Protein AF-A0A3N5N3H4-F1 (afdb_monomer)

pLDDT: mean 92.33, std 11.37, range [42.59, 98.75]

Radius of gyration: 14.85 Å; Cα contacts (8 Å, |Δi|>4): 185; chains: 1; bounding box: 33×26×42 Å

Solvent-accessible surface area (backbone atoms only — not comparable to full-atom values): 6845 Å² total; per-residue (Å²): 133,72,35,84,88,51,87,53,23,28,55,30,47,93,51,64,59,50,46,85,34,75,86,23,57,80,41,81,44,31,83,70,52,19,51,81,41,50,44,31,23,58,51,43,28,51,46,26,30,23,70,22,50,76,37,93,92,34,75,23,67,40,61,32,59,72,43,45,52,53,22,51,51,45,16,61,76,74,62,60,59,99,82,60,49,73,47,57,50,49,52,27,38,37,54,28,31,60,75,35,41,80,38,99,73,72,37,42,72,68,48,34,52,24,40,47,44,19,31,44,40,20,43,48,37,101,87,103

Foldseek 3Di:
DADPPQVRAQQACVPQDALPDPVNVVDPCSVVGVCVRPVNNVVQLLCCQAPWDAAPNFGADHPHPLLSVQLLVCLVPPQDDPPDDPLSSLVSSLVSLVVCDPPPSPRHPVSSVRSQSSCVSRVSDPVD

Structure (mmCIF, N/CA/C/O backbone):
data_AF-A0A3N5N3H4-F1
#
_entry.id   AF-A0A3N5N3H4-F1
#
loop_
_atom_site.group_PDB
_atom_site.id
_atom_site.type_symbol
_atom_site.label_atom_id
_atom_site.label_alt_id
_atom_site.label_comp_id
_atom_site.label_asym_id
_atom_site.label_entity_id
_atom_site.label_seq_id
_atom_site.pdbx_PDB_ins_code
_atom_site.Cartn_x
_atom_site.Cartn_y
_atom_site.Cartn_z
_atom_site.occupancy
_atom_site.B_iso_or_equiv
_atom_site.auth_seq_id
_atom_site.auth_comp_id
_atom_site.auth_asym_id
_atom_site.auth_atom_id
_atom_site.pdbx_PDB_model_num
ATOM 1 N N . PRO A 1 1 ? 3.023 -8.401 -19.460 1.00 46.59 1 PRO A N 1
ATOM 2 C CA . PRO A 1 1 ? 1.950 -7.682 -20.195 1.00 46.59 1 PRO A CA 1
ATOM 3 C C . PRO A 1 1 ? 1.632 -6.356 -19.495 1.00 46.59 1 PRO A C 1
ATOM 5 O O . PRO A 1 1 ? 1.551 -6.337 -18.275 1.00 46.59 1 PRO A O 1
ATOM 8 N N . PHE A 1 2 ? 1.507 -5.259 -20.242 1.00 51.09 2 PHE A N 1
ATOM 9 C CA . PHE A 1 2 ? 1.197 -3.937 -19.691 1.00 51.09 2 PHE A CA 1
ATOM 10 C C . PHE A 1 2 ? -0.244 -3.899 -19.159 1.00 51.09 2 PHE A C 1
ATOM 12 O O . PHE A 1 2 ? -1.166 -4.274 -19.887 1.00 51.09 2 PHE A O 1
ATOM 19 N N . SER A 1 3 ? -0.458 -3.408 -17.934 1.00 49.16 3 SER A N 1
ATOM 20 C CA . SER A 1 3 ? -1.808 -3.115 -17.432 1.00 49.16 3 SER A CA 1
ATOM 21 C C . SER A 1 3 ? -2.360 -1.886 -18.166 1.00 49.16 3 SER A C 1
ATOM 23 O O . SER A 1 3 ? -1.959 -0.747 -17.912 1.00 49.16 3 SER A O 1
ATOM 25 N N . VAL A 1 4 ? -3.288 -2.098 -19.107 1.00 59.34 4 VAL A N 1
ATOM 26 C CA . VAL A 1 4 ? -4.006 -1.006 -19.802 1.00 59.34 4 VAL A CA 1
ATOM 27 C C . VAL A 1 4 ? -4.925 -0.221 -18.858 1.00 59.34 4 VAL A C 1
ATOM 29 O O . VAL A 1 4 ? -5.344 0.888 -19.177 1.00 59.34 4 VAL A O 1
ATOM 32 N N . THR A 1 5 ? -5.203 -0.770 -17.675 1.00 64.94 5 THR A N 1
ATOM 33 C CA . THR A 1 5 ? -6.056 -0.178 -16.642 1.00 64.94 5 THR A CA 1
ATOM 34 C C . THR A 1 5 ? -5.304 0.753 -15.687 1.00 64.94 5 THR A C 1
ATOM 36 O O . THR A 1 5 ? -5.947 1.550 -15.009 1.00 64.94 5 THR A O 1
ATOM 39 N N . ASN A 1 6 ? -3.964 0.726 -15.671 1.00 69.56 6 ASN A N 1
ATOM 40 C CA . ASN A 1 6 ? -3.130 1.557 -14.792 1.00 69.56 6 ASN A CA 1
ATOM 41 C C . ASN A 1 6 ? -2.035 2.333 -15.553 1.00 69.56 6 ASN A C 1
ATOM 43 O O . ASN A 1 6 ? -0.888 2.428 -15.120 1.00 69.56 6 ASN A O 1
ATOM 47 N N . ARG A 1 7 ? -2.371 2.861 -16.741 1.00 76.69 7 ARG A N 1
ATOM 48 C CA . ARG A 1 7 ? -1.443 3.618 -17.615 1.00 76.69 7 ARG A CA 1
ATOM 49 C C . ARG A 1 7 ? -0.114 2.883 -17.883 1.00 76.69 7 ARG A C 1
ATOM 51 O O . ARG A 1 7 ? 0.921 3.520 -18.050 1.00 76.69 7 ARG A O 1
ATOM 58 N N . GLY A 1 8 ? -0.145 1.549 -17.918 1.00 76.81 8 GLY A N 1
ATOM 59 C CA . GLY A 1 8 ? 1.023 0.699 -18.151 1.00 76.81 8 GLY A CA 1
ATOM 60 C C . GLY A 1 8 ? 1.848 0.343 -16.909 1.00 76.81 8 GLY A C 1
ATOM 61 O O . GLY A 1 8 ? 2.809 -0.405 -17.054 1.00 76.81 8 GLY A O 1
ATOM 62 N N . GLN A 1 9 ? 1.497 0.823 -15.710 1.00 87.19 9 GLN A N 1
ATOM 63 C CA . GLN A 1 9 ? 2.180 0.448 -14.466 1.00 87.19 9 GLN A CA 1
ATOM 64 C C . GLN A 1 9 ? 1.610 -0.852 -13.874 1.00 87.19 9 GLN A C 1
ATOM 66 O O . GLN A 1 9 ? 0.390 -1.034 -13.900 1.00 87.19 9 GLN A O 1
ATOM 71 N N . PRO A 1 10 ? 2.447 -1.724 -13.284 1.00 92.62 10 PRO A N 1
ATOM 72 C CA . PRO A 1 10 ? 1.989 -2.887 -12.526 1.00 92.62 10 PRO A CA 1
ATOM 73 C C . PRO A 1 10 ? 0.964 -2.512 -11.455 1.00 92.62 10 PRO A C 1
ATOM 75 O O . PRO A 1 10 ? 1.180 -1.573 -10.687 1.00 92.62 10 PRO A O 1
ATOM 78 N N . ASP A 1 11 ? -0.138 -3.252 -11.380 1.00 94.75 11 ASP A N 1
ATOM 79 C CA . ASP A 1 11 ? -1.129 -3.139 -10.296 1.00 94.75 11 ASP A CA 1
ATOM 80 C C . ASP A 1 11 ? -1.209 -4.418 -9.440 1.00 94.75 11 ASP A C 1
ATOM 82 O O . ASP A 1 11 ? -2.006 -4.517 -8.503 1.00 94.75 11 ASP A O 1
ATOM 86 N N . HIS A 1 12 ? -0.339 -5.384 -9.738 1.00 95.06 12 HIS A N 1
ATOM 87 C CA . HIS A 1 12 ? -0.152 -6.627 -9.008 1.00 95.06 12 HIS A CA 1
ATOM 88 C C . HIS A 1 12 ? 1.323 -7.035 -9.019 1.00 95.06 12 HIS A C 1
ATOM 90 O O . HIS A 1 12 ? 2.033 -6.816 -9.998 1.00 95.06 12 HIS A O 1
ATOM 96 N N . TYR A 1 13 ? 1.793 -7.680 -7.957 1.00 95.19 13 TYR A N 1
ATOM 97 C CA . TYR A 1 13 ? 3.210 -7.992 -7.789 1.00 95.19 13 TYR A CA 1
ATOM 98 C C . TYR A 1 13 ? 3.749 -9.017 -8.797 1.00 95.19 13 TYR A C 1
ATOM 100 O O . TYR A 1 13 ? 4.912 -8.953 -9.177 1.00 95.19 13 TYR A O 1
ATOM 108 N N . SER A 1 14 ? 2.897 -9.899 -9.327 1.00 93.50 14 SER A N 1
ATOM 109 C CA . SER A 1 14 ? 3.264 -10.803 -10.436 1.00 93.50 14 SER A CA 1
ATOM 110 C C . SER A 1 14 ? 3.655 -10.076 -11.733 1.00 93.50 14 SER A C 1
ATOM 112 O O . SER A 1 14 ? 4.117 -10.709 -12.675 1.00 93.50 14 SER A O 1
ATOM 114 N N . GLU A 1 15 ? 3.397 -8.771 -11.825 1.00 92.25 15 GLU A N 1
ATOM 115 C CA . GLU A 1 15 ? 3.741 -7.914 -12.963 1.00 92.25 15 GLU A CA 1
ATOM 116 C C . GLU A 1 15 ? 4.974 -7.051 -12.665 1.00 92.25 15 GLU A C 1
ATOM 118 O O . GLU A 1 15 ? 5.217 -6.075 -13.371 1.00 92.25 15 GLU A O 1
ATOM 123 N N . TYR A 1 16 ? 5.727 -7.373 -11.606 1.00 92.62 16 TYR A N 1
ATOM 124 C CA . TYR A 1 16 ? 6.917 -6.631 -11.202 1.00 92.62 16 TYR A CA 1
ATOM 125 C C . TYR A 1 16 ? 7.860 -6.396 -12.385 1.00 92.62 16 TYR A C 1
ATOM 127 O O . TYR A 1 16 ? 8.240 -7.333 -13.085 1.00 92.62 16 TYR A O 1
ATOM 135 N N . VAL A 1 17 ? 8.252 -5.137 -12.571 1.00 92.56 17 VAL A N 1
ATOM 136 C CA . VAL A 1 17 ? 9.172 -4.722 -13.628 1.00 92.56 17 VAL A CA 1
ATOM 137 C C . VAL A 1 17 ? 10.586 -4.777 -13.074 1.00 92.56 17 VAL A C 1
ATOM 139 O O . VAL A 1 17 ? 10.973 -3.962 -12.229 1.00 92.56 17 VAL A O 1
ATOM 142 N N . ALA A 1 18 ? 11.356 -5.750 -13.546 1.00 92.12 18 ALA A N 1
ATOM 143 C CA . ALA A 1 18 ? 12.770 -5.860 -13.263 1.00 92.12 18 ALA A CA 1
ATOM 144 C C . ALA A 1 18 ? 13.555 -4.791 -14.027 1.00 92.12 18 ALA A C 1
ATOM 146 O O . ALA A 1 18 ? 13.162 -4.300 -15.083 1.00 92.12 18 ALA A O 1
ATOM 147 N N . ARG A 1 19 ? 14.747 -4.482 -13.517 1.00 91.44 19 ARG A N 1
ATOM 148 C CA . ARG A 1 19 ? 15.669 -3.541 -14.159 1.00 91.44 19 ARG A CA 1
ATOM 149 C C . ARG A 1 19 ? 15.999 -3.922 -15.612 1.00 91.44 19 ARG A C 1
ATOM 151 O O . ARG A 1 19 ? 16.243 -3.042 -16.423 1.00 91.44 19 ARG A O 1
ATOM 158 N N . THR A 1 20 ? 16.021 -5.214 -15.922 1.00 90.50 20 THR A N 1
ATOM 159 C CA . THR A 1 20 ? 16.334 -5.751 -17.254 1.00 90.50 20 THR A CA 1
ATOM 160 C C . THR A 1 20 ? 15.129 -5.841 -18.186 1.00 90.50 20 THR A C 1
ATOM 162 O O . THR A 1 20 ? 15.295 -6.259 -19.326 1.00 90.50 20 THR A O 1
ATOM 165 N N . ASP A 1 21 ? 13.919 -5.522 -17.721 1.00 90.00 21 ASP A N 1
ATOM 166 C CA . ASP A 1 21 ? 12.762 -5.481 -18.610 1.00 90.00 21 ASP A CA 1
ATOM 167 C C . ASP A 1 21 ? 12.870 -4.290 -19.560 1.00 90.00 21 ASP A C 1
ATOM 169 O O . ASP A 1 21 ? 13.180 -3.178 -19.129 1.00 90.00 21 ASP A O 1
ATOM 173 N N . THR A 1 22 ? 12.495 -4.500 -20.829 1.00 88.69 22 THR A N 1
ATOM 174 C CA . THR A 1 22 ? 12.505 -3.462 -21.882 1.00 88.69 22 THR A CA 1
ATOM 175 C C . THR A 1 22 ? 11.723 -2.202 -21.488 1.00 88.69 22 THR A C 1
ATOM 177 O O . THR A 1 22 ? 11.981 -1.078 -21.915 1.00 88.69 22 THR A O 1
ATOM 180 N N . LEU A 1 23 ? 10.716 -2.412 -20.645 1.00 84.69 23 LEU A N 1
ATOM 181 C CA . LEU A 1 23 ? 9.893 -1.376 -20.048 1.00 84.69 23 LEU A CA 1
ATOM 182 C C . LEU A 1 23 ? 10.682 -0.375 -19.204 1.00 84.69 23 LEU A C 1
ATOM 184 O O . LEU A 1 23 ? 10.359 0.810 -19.193 1.00 84.69 23 LEU A O 1
ATOM 188 N N . CYS A 1 24 ? 11.690 -0.857 -18.486 1.00 89.94 24 CYS A N 1
ATOM 189 C CA . CYS A 1 24 ? 12.479 -0.052 -17.577 1.00 89.94 24 CYS A CA 1
ATOM 190 C C . CYS A 1 24 ? 13.837 0.325 -18.162 1.00 89.94 24 CYS A C 1
ATOM 192 O O . CYS A 1 24 ? 14.243 1.478 -18.004 1.00 89.94 24 CYS A O 1
ATOM 194 N N . ASP A 1 25 ? 14.509 -0.599 -18.856 1.00 91.06 25 ASP A N 1
ATOM 195 C CA . ASP A 1 25 ? 15.864 -0.407 -19.394 1.00 91.06 25 ASP A CA 1
ATOM 196 C C . ASP A 1 25 ? 15.966 0.742 -20.416 1.00 91.06 25 ASP A C 1
ATOM 198 O O . ASP A 1 25 ? 17.008 1.386 -20.525 1.00 91.06 25 ASP A O 1
ATOM 202 N N . THR A 1 26 ? 14.862 1.067 -21.093 1.00 89.62 26 THR A N 1
ATOM 203 C CA . THR A 1 26 ? 14.754 2.164 -22.059 1.00 89.62 26 THR A CA 1
ATOM 204 C C . THR A 1 26 ? 14.455 3.519 -21.408 1.00 89.62 26 THR A C 1
ATOM 206 O O . THR A 1 26 ? 14.317 4.526 -22.105 1.00 89.62 26 THR A O 1
ATOM 209 N N . THR A 1 27 ? 14.363 3.581 -20.075 1.00 89.69 27 THR A N 1
ATOM 210 C CA . THR A 1 27 ? 14.012 4.790 -19.319 1.00 89.69 27 THR A CA 1
ATOM 211 C C . THR A 1 27 ? 15.058 5.134 -18.262 1.00 89.69 27 THR A C 1
ATOM 213 O O . THR A 1 27 ? 15.825 4.292 -17.803 1.00 8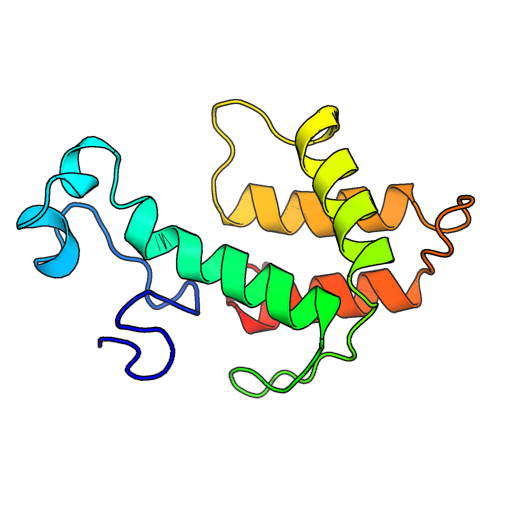9.69 27 THR A O 1
ATOM 216 N N . TRP A 1 28 ? 15.042 6.380 -17.783 1.00 90.94 28 TRP A N 1
ATOM 217 C CA . TRP A 1 28 ? 15.894 6.806 -16.667 1.00 90.94 28 TRP A CA 1
ATOM 218 C C . TRP A 1 28 ? 15.569 6.103 -15.340 1.00 90.94 28 TRP A C 1
ATOM 220 O O . TRP A 1 28 ? 16.409 6.074 -14.440 1.00 90.94 28 TRP A O 1
ATOM 230 N N . ASP A 1 29 ? 14.380 5.506 -15.214 1.00 89.44 29 ASP A N 1
ATOM 231 C CA . ASP A 1 29 ? 13.951 4.818 -13.994 1.00 89.44 29 ASP A CA 1
ATOM 232 C C . ASP A 1 29 ? 14.779 3.546 -13.719 1.00 89.44 29 ASP A C 1
ATOM 234 O O . ASP A 1 29 ? 14.904 3.114 -12.570 1.00 89.44 29 ASP A O 1
ATOM 238 N N . TYR A 1 30 ? 15.446 3.009 -14.749 1.00 89.62 30 TYR A N 1
ATOM 239 C CA . TYR A 1 30 ? 16.455 1.949 -14.652 1.00 89.62 30 TYR A CA 1
ATOM 240 C C . TYR A 1 30 ? 17.492 2.203 -13.549 1.00 89.62 30 TYR A C 1
ATOM 242 O O . TYR A 1 30 ? 17.817 1.294 -12.771 1.00 89.62 30 TYR A O 1
ATOM 250 N N . LEU A 1 31 ? 17.974 3.448 -13.433 1.00 90.62 31 LEU A N 1
ATOM 251 C CA . LEU A 1 31 ? 19.021 3.831 -12.478 1.00 90.62 31 LEU A CA 1
ATOM 252 C C . LEU A 1 31 ? 18.577 3.659 -11.023 1.00 90.62 31 LEU A C 1
ATOM 254 O O . LEU A 1 31 ? 19.399 3.354 -10.162 1.00 90.62 31 LEU A O 1
ATOM 258 N N . ASN A 1 32 ? 17.274 3.765 -10.769 1.00 89.94 32 ASN A N 1
ATOM 259 C CA . ASN A 1 32 ? 16.694 3.650 -9.436 1.00 89.94 32 ASN A CA 1
ATOM 260 C C . ASN A 1 32 ? 15.974 2.312 -9.214 1.00 89.94 32 ASN A C 1
ATOM 262 O O . ASN A 1 32 ? 15.393 2.107 -8.157 1.00 89.94 32 ASN A O 1
ATOM 266 N N . GLY A 1 33 ? 16.036 1.378 -10.173 1.00 87.62 33 GLY A N 1
ATOM 267 C CA . GLY A 1 33 ? 15.372 0.075 -10.056 1.00 87.62 33 GLY A CA 1
ATOM 268 C C . GLY A 1 33 ? 13.874 0.111 -10.370 1.00 87.62 33 GLY A C 1
ATOM 269 O O . GLY A 1 33 ? 13.110 -0.647 -9.776 1.00 87.62 33 GLY A O 1
ATOM 270 N N . CYS A 1 34 ? 13.457 0.968 -11.307 1.00 91.44 34 CYS A N 1
ATOM 271 C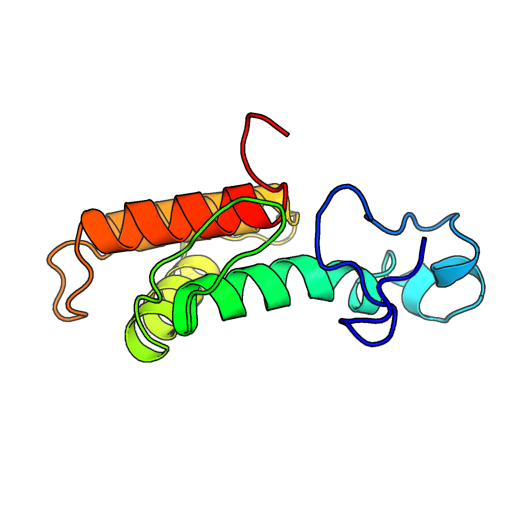 CA . CYS A 1 34 ? 12.096 0.992 -11.857 1.00 91.44 34 CYS A CA 1
ATOM 272 C C . CYS A 1 34 ? 11.025 1.381 -10.821 1.00 91.44 34 CYS A C 1
ATOM 274 O O . CYS A 1 34 ? 9.918 0.830 -10.797 1.00 91.44 34 CYS A O 1
ATOM 276 N N . VAL A 1 35 ? 11.369 2.292 -9.906 1.00 92.31 35 VAL A N 1
ATOM 277 C CA . VAL A 1 35 ? 10.517 2.654 -8.763 1.00 92.31 35 VAL A CA 1
ATOM 278 C C . VAL A 1 35 ? 9.216 3.327 -9.191 1.00 92.31 35 VAL A C 1
ATOM 280 O O . VAL A 1 35 ? 8.188 3.102 -8.554 1.00 92.31 35 VAL A O 1
ATOM 283 N N . HIS A 1 36 ? 9.212 4.090 -10.286 1.00 91.00 36 HIS A N 1
ATOM 284 C CA . HIS A 1 36 ? 8.007 4.754 -10.780 1.00 91.00 36 HIS A CA 1
ATOM 285 C C . HIS A 1 36 ? 7.063 3.778 -11.481 1.00 91.00 36 HIS A C 1
ATOM 287 O O . HIS A 1 36 ? 5.854 3.993 -11.439 1.00 91.00 36 HIS A O 1
ATOM 293 N N . PHE A 1 37 ? 7.568 2.672 -12.034 1.00 92.00 37 PHE A N 1
ATOM 294 C CA . PHE A 1 37 ? 6.718 1.569 -12.488 1.00 92.00 37 PHE A CA 1
ATOM 295 C C . PHE A 1 37 ? 6.134 0.808 -11.299 1.00 92.00 37 PHE A C 1
ATOM 297 O O . PHE A 1 37 ? 4.920 0.760 -11.108 1.00 92.00 37 PHE A O 1
ATOM 304 N N . ASN A 1 38 ? 7.004 0.264 -10.450 1.00 94.00 38 ASN A N 1
ATOM 305 C CA . ASN A 1 38 ? 6.605 -0.659 -9.392 1.00 94.00 38 ASN A CA 1
ATOM 306 C C . ASN A 1 38 ? 5.816 0.013 -8.247 1.00 94.00 38 ASN A C 1
ATOM 308 O O . ASN A 1 38 ? 5.128 -0.676 -7.491 1.00 94.00 38 ASN A O 1
ATOM 312 N N . SER A 1 39 ? 5.837 1.351 -8.147 1.00 94.81 39 SER A N 1
ATOM 313 C CA . SER A 1 39 ? 4.966 2.110 -7.233 1.00 94.81 39 SER A CA 1
ATOM 314 C C . SER A 1 39 ? 3.470 1.870 -7.475 1.00 94.81 39 SER A C 1
ATOM 316 O O . SER A 1 39 ? 2.679 1.970 -6.535 1.00 94.81 39 SER A O 1
ATOM 318 N N . GLY A 1 40 ? 3.081 1.485 -8.697 1.00 95.31 40 GLY A N 1
ATOM 319 C CA . GLY A 1 40 ? 1.700 1.164 -9.051 1.00 95.31 40 GLY A CA 1
ATOM 320 C C . GLY A 1 40 ? 1.079 0.083 -8.158 1.00 95.31 40 GLY A C 1
ATOM 321 O O . GLY A 1 40 ? -0.088 0.201 -7.785 1.00 95.31 40 GLY A O 1
ATOM 322 N N . VAL A 1 41 ? 1.872 -0.896 -7.707 1.00 96.56 41 VAL A N 1
ATOM 323 C CA . VAL A 1 41 ? 1.405 -1.982 -6.830 1.00 96.56 41 VAL A CA 1
ATOM 324 C C . VAL A 1 41 ? 0.996 -1.441 -5.455 1.00 96.56 41 VAL A C 1
ATOM 326 O O . VAL A 1 41 ? -0.101 -1.729 -4.974 1.00 96.56 41 VAL A O 1
ATOM 329 N N . LEU A 1 42 ? 1.831 -0.600 -4.830 1.00 97.12 42 LEU A N 1
ATOM 330 C CA . LEU A 1 42 ? 1.487 0.029 -3.546 1.00 97.12 42 LEU A CA 1
ATOM 331 C C . LEU A 1 42 ? 0.391 1.090 -3.692 1.00 97.12 42 LEU A C 1
ATOM 333 O O . LEU A 1 42 ? -0.425 1.246 -2.785 1.00 97.12 42 LEU A O 1
ATOM 337 N N . ASN A 1 43 ? 0.314 1.778 -4.833 1.00 97.12 43 ASN A N 1
ATOM 338 C CA . ASN A 1 43 ? -0.783 2.703 -5.116 1.00 97.12 43 ASN A CA 1
ATOM 339 C C . ASN A 1 43 ? -2.122 1.961 -5.231 1.00 97.12 43 ASN A C 1
ATOM 341 O O . ASN A 1 43 ? -3.119 2.410 -4.665 1.00 97.12 43 ASN A O 1
ATOM 345 N N . LYS A 1 44 ? -2.150 0.801 -5.901 1.00 97.62 44 LYS A N 1
ATOM 346 C CA . LYS A 1 44 ? -3.342 -0.051 -5.976 1.00 97.62 44 LYS A CA 1
ATOM 347 C C . LYS A 1 44 ? -3.726 -0.595 -4.601 1.00 97.62 44 LYS A C 1
ATOM 349 O O . LYS A 1 44 ? -4.906 -0.556 -4.258 1.00 97.62 44 LYS A O 1
ATOM 354 N N . LEU A 1 45 ? -2.750 -1.020 -3.795 1.00 98.19 45 LEU A N 1
ATOM 355 C CA . LEU A 1 45 ? -2.970 -1.421 -2.402 1.00 98.19 45 LEU A CA 1
ATOM 356 C C . LEU A 1 45 ? -3.626 -0.291 -1.599 1.00 98.19 45 LEU A C 1
ATOM 358 O O . LEU A 1 45 ? -4.678 -0.487 -0.998 1.00 98.19 45 LEU A O 1
ATOM 362 N N . ALA A 1 46 ? -3.041 0.907 -1.632 1.00 98.56 46 ALA A N 1
ATOM 363 C CA . ALA A 1 46 ? -3.569 2.080 -0.943 1.00 98.56 46 ALA A CA 1
ATOM 364 C C . ALA A 1 46 ? -4.989 2.437 -1.417 1.00 98.56 46 ALA A C 1
ATOM 366 O O . ALA A 1 46 ? -5.860 2.712 -0.593 1.00 98.56 46 ALA A O 1
ATOM 367 N N . TYR A 1 47 ? -5.248 2.380 -2.726 1.00 98.38 47 TYR A N 1
ATOM 368 C CA . TYR A 1 47 ? -6.582 2.593 -3.288 1.00 98.38 47 TYR A CA 1
ATOM 369 C C . TYR A 1 47 ? -7.600 1.587 -2.738 1.00 98.38 47 TYR A C 1
ATOM 371 O O . TYR A 1 47 ? -8.647 2.000 -2.247 1.00 98.38 47 TYR A O 1
ATOM 379 N N . LEU A 1 48 ? -7.282 0.288 -2.758 1.00 98.75 48 LEU A N 1
ATOM 380 C CA . LEU A 1 48 ? -8.172 -0.758 -2.248 1.00 98.75 48 LEU A CA 1
ATOM 381 C C . LEU A 1 48 ? -8.430 -0.607 -0.745 1.00 98.75 48 LEU A C 1
ATOM 383 O O . LEU A 1 48 ? -9.563 -0.766 -0.309 1.00 98.75 48 LEU A O 1
ATOM 387 N N . ILE A 1 49 ? -7.419 -0.237 0.047 1.00 98.75 49 ILE A N 1
ATOM 388 C CA . ILE A 1 49 ? -7.614 0.043 1.476 1.00 98.75 49 ILE A CA 1
ATOM 389 C C . ILE A 1 49 ? -8.576 1.226 1.664 1.00 98.75 49 ILE A C 1
ATOM 391 O O . ILE A 1 49 ? -9.485 1.162 2.488 1.00 98.75 49 ILE A O 1
ATOM 395 N N . ALA A 1 50 ? -8.393 2.320 0.923 1.00 98.75 50 ALA A N 1
ATOM 396 C CA . ALA A 1 50 ? -9.217 3.515 1.089 1.00 98.75 50 ALA A CA 1
ATOM 397 C C . ALA A 1 50 ? -10.655 3.330 0.589 1.00 98.75 50 ALA A C 1
ATOM 399 O O . ALA A 1 50 ? -11.593 3.648 1.318 1.00 98.75 50 ALA A O 1
ATOM 400 N N . GLU A 1 51 ? -10.809 2.866 -0.647 1.00 98.62 51 GLU A N 1
ATOM 401 C CA . GLU A 1 51 ? -12.065 2.903 -1.405 1.00 98.62 51 GLU A CA 1
ATOM 402 C C . GLU A 1 51 ? -12.733 1.528 -1.515 1.00 98.62 51 GLU A C 1
ATOM 404 O O . GLU A 1 51 ? -13.938 1.440 -1.741 1.00 98.62 51 GLU A O 1
ATOM 409 N N . GLY A 1 52 ? -11.975 0.448 -1.326 1.00 98.19 52 GLY A N 1
ATOM 410 C CA . GLY A 1 52 ? -12.438 -0.908 -1.589 1.00 98.19 52 GLY A CA 1
ATOM 411 C C . GLY A 1 52 ? -12.500 -1.238 -3.080 1.00 98.19 52 GLY A C 1
ATOM 412 O O . GLY A 1 52 ? -11.922 -0.553 -3.927 1.00 98.19 52 GLY A O 1
ATOM 413 N N . GLY A 1 53 ? -13.202 -2.323 -3.388 1.00 98.00 53 GLY A N 1
ATOM 414 C CA . GLY A 1 53 ? -13.416 -2.824 -4.743 1.00 98.00 53 GLY A CA 1
ATOM 415 C C . GLY A 1 53 ? -12.968 -4.271 -4.915 1.00 98.00 53 GLY A C 1
ATOM 416 O O . GLY A 1 53 ? -12.509 -4.919 -3.975 1.00 98.00 53 GLY A O 1
ATOM 417 N N . GLU A 1 54 ? -13.112 -4.771 -6.137 1.00 96.94 54 GLU A N 1
ATOM 418 C CA . GLU A 1 54 ? -12.607 -6.081 -6.539 1.00 96.94 54 GLU A CA 1
ATOM 419 C C . GLU A 1 54 ? -11.283 -5.912 -7.297 1.00 96.94 54 GLU A C 1
ATOM 421 O O . GLU A 1 54 ? -11.150 -5.039 -8.161 1.00 96.94 54 GLU A O 1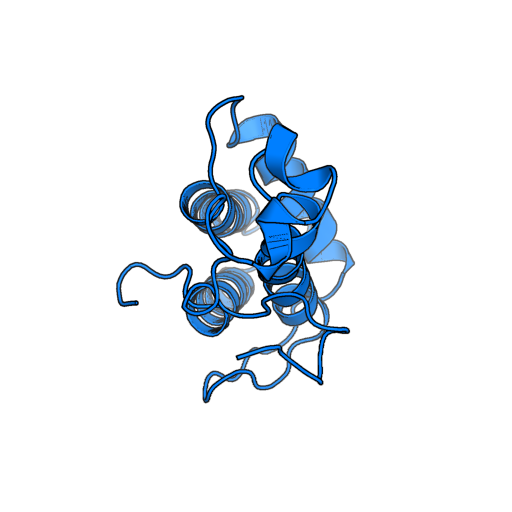
ATOM 426 N N . HIS A 1 55 ? -10.291 -6.741 -6.981 1.00 95.50 55 HIS A N 1
ATOM 427 C CA . HIS A 1 55 ? -9.067 -6.854 -7.770 1.00 95.50 55 HIS A CA 1
ATOM 428 C C . HIS A 1 55 ? -8.603 -8.305 -7.802 1.00 95.50 55 HIS A C 1
ATOM 430 O O . HIS A 1 55 ? -8.402 -8.917 -6.755 1.00 95.50 55 HIS A O 1
ATOM 436 N N . LYS A 1 56 ? -8.470 -8.856 -9.013 1.00 92.19 56 LYS A N 1
ATOM 437 C CA . LYS A 1 56 ? -8.031 -10.238 -9.272 1.00 92.19 56 LYS A CA 1
ATOM 438 C C . LYS A 1 56 ? -8.742 -11.287 -8.396 1.00 92.19 56 LYS A C 1
ATOM 440 O O . LYS A 1 56 ? -8.103 -12.153 -7.808 1.00 92.19 56 LYS A O 1
ATOM 445 N N . GLY A 1 57 ? -10.073 -11.198 -8.308 1.00 91.31 57 GLY A N 1
ATOM 446 C CA . GLY A 1 57 ? -10.912 -12.144 -7.563 1.00 91.31 57 GLY A CA 1
ATOM 447 C C . GLY A 1 57 ? -10.952 -11.930 -6.047 1.00 91.31 57 GLY A C 1
ATOM 448 O O . GLY A 1 57 ? -11.659 -12.659 -5.356 1.00 91.31 57 GLY A O 1
ATOM 449 N N . GLN A 1 58 ? -10.242 -10.929 -5.519 1.00 94.50 58 GLN A N 1
ATOM 450 C CA . GLN A 1 58 ? -10.310 -10.538 -4.112 1.00 94.50 58 GLN A CA 1
ATOM 451 C C . GLN A 1 58 ? -11.190 -9.299 -3.948 1.00 94.50 58 GLN A C 1
ATOM 453 O O . GLN A 1 58 ? -10.960 -8.273 -4.589 1.00 94.50 58 GLN A O 1
ATOM 458 N N . THR A 1 59 ? -12.191 -9.383 -3.069 1.00 97.56 59 THR A N 1
ATOM 459 C CA . THR A 1 59 ? -13.063 -8.251 -2.722 1.00 97.56 59 THR A CA 1
ATOM 460 C C . THR A 1 59 ? -12.590 -7.597 -1.430 1.00 97.56 59 THR A C 1
ATOM 462 O O . THR A 1 59 ? -12.413 -8.267 -0.413 1.00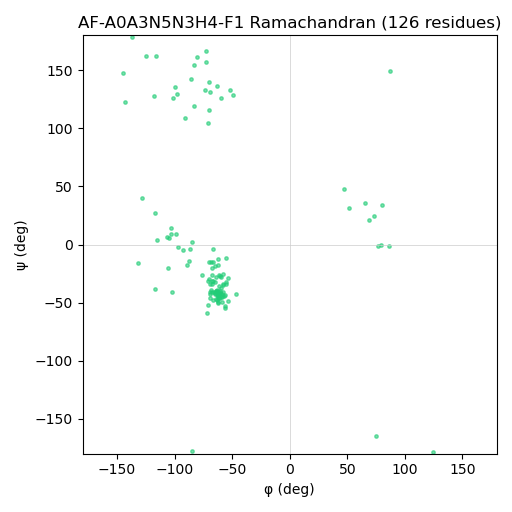 97.56 59 THR A O 1
ATOM 465 N N . VAL A 1 60 ? -12.433 -6.276 -1.463 1.00 98.50 60 VAL A N 1
ATOM 466 C CA . VAL A 1 60 ? -12.029 -5.453 -0.322 1.00 98.50 60 VAL A CA 1
ATOM 467 C C . VAL A 1 60 ? -13.141 -4.465 0.003 1.00 98.50 60 VAL A C 1
ATOM 469 O O . VAL A 1 60 ? -13.590 -3.710 -0.861 1.00 98.50 60 VAL A O 1
ATOM 472 N N . ALA A 1 61 ? -13.560 -4.430 1.263 1.00 98.6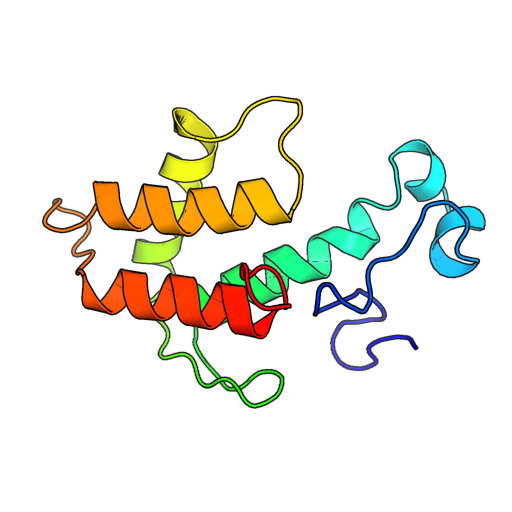2 61 ALA A N 1
ATOM 473 C CA . ALA A 1 61 ? -14.369 -3.340 1.786 1.00 98.62 61 ALA A CA 1
ATOM 474 C C . ALA A 1 61 ? -13.446 -2.184 2.198 1.00 98.62 61 ALA A C 1
ATOM 476 O O . ALA A 1 61 ? -12.583 -2.350 3.060 1.00 98.62 61 ALA A O 1
ATOM 477 N N . GLY A 1 62 ? -13.620 -1.014 1.581 1.00 98.50 62 GLY A N 1
ATOM 478 C CA . GLY A 1 62 ? -12.813 0.167 1.882 1.00 98.50 62 GLY A CA 1
ATOM 479 C C . GLY A 1 62 ? -13.011 0.646 3.319 1.00 98.50 62 GLY A C 1
ATOM 480 O O . GLY A 1 62 ? -14.136 0.735 3.809 1.00 98.50 62 GLY A O 1
ATOM 481 N N . ILE A 1 63 ? -11.912 0.991 3.988 1.00 98.62 63 ILE A N 1
ATOM 482 C CA . ILE A 1 63 ? -11.916 1.474 5.380 1.00 98.62 63 ILE A CA 1
ATOM 483 C C . ILE A 1 63 ? -11.883 3.009 5.466 1.00 98.62 63 ILE A C 1
ATOM 485 O O . ILE A 1 63 ? -11.916 3.591 6.554 1.00 98.62 63 ILE A O 1
ATOM 489 N N . GLY A 1 64 ? -11.811 3.678 4.312 1.00 98.31 64 GLY A N 1
ATOM 490 C CA . GLY A 1 64 ? -11.791 5.126 4.176 1.00 98.31 64 GLY A CA 1
ATOM 491 C C . GLY A 1 64 ? -10.392 5.744 4.263 1.00 98.31 64 GLY A C 1
ATOM 492 O O . GLY A 1 64 ? -9.501 5.304 4.996 1.00 98.31 64 GLY A O 1
ATOM 493 N N . ARG A 1 65 ? -10.217 6.859 3.545 1.00 98.38 65 ARG A N 1
ATOM 494 C CA . ARG A 1 65 ? -8.938 7.588 3.430 1.00 98.38 65 ARG A CA 1
ATOM 495 C C . ARG A 1 65 ? -8.358 8.051 4.764 1.00 98.38 65 ARG A C 1
ATOM 497 O O . ARG A 1 65 ? -7.143 8.076 4.919 1.00 98.38 65 ARG A O 1
ATOM 504 N N . GLN A 1 66 ? -9.201 8.420 5.730 1.00 97.88 66 GLN A N 1
ATOM 505 C CA . GLN A 1 66 ? -8.728 8.907 7.030 1.00 97.88 66 GLN A CA 1
ATOM 506 C C . GLN A 1 66 ? -8.035 7.807 7.844 1.00 97.88 66 GLN A C 1
ATOM 508 O O . GLN A 1 66 ? -7.003 8.065 8.466 1.00 97.88 66 GLN A O 1
ATOM 513 N N . LYS A 1 67 ? -8.572 6.579 7.828 1.00 98.50 67 LYS A N 1
ATOM 514 C CA . LYS A 1 67 ? -7.932 5.434 8.488 1.00 98.50 67 LYS A CA 1
ATOM 515 C C . LYS A 1 67 ? -6.651 5.047 7.755 1.00 98.50 67 LYS A C 1
ATOM 517 O O . LYS A 1 67 ? -5.611 4.941 8.402 1.00 98.50 67 LYS A O 1
ATOM 522 N N . LEU A 1 68 ? -6.695 4.960 6.419 1.00 98.62 68 LEU A N 1
ATOM 523 C CA . LEU A 1 68 ? -5.503 4.718 5.601 1.00 98.62 68 LEU A CA 1
ATOM 524 C C . LEU A 1 68 ? -4.386 5.723 5.903 1.00 98.62 68 LEU A C 1
ATOM 526 O O . LEU A 1 68 ? -3.258 5.309 6.132 1.00 98.62 68 LEU A O 1
ATOM 530 N N . ALA A 1 69 ? -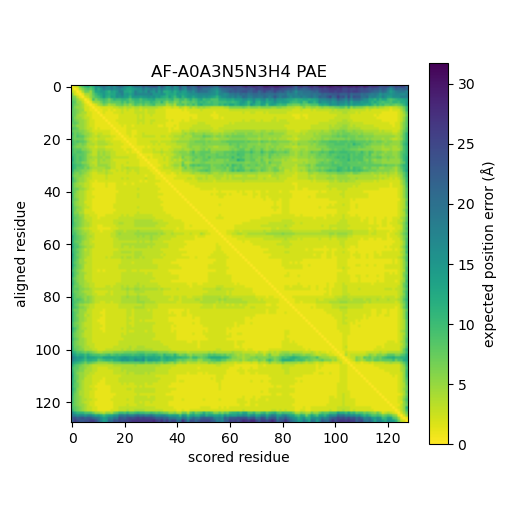4.682 7.024 5.944 1.00 98.38 69 ALA A N 1
ATOM 531 C CA . ALA A 1 69 ? -3.671 8.052 6.189 1.00 98.38 69 ALA A CA 1
ATOM 532 C C . ALA A 1 69 ? -2.940 7.838 7.525 1.00 98.38 69 ALA A C 1
ATOM 534 O O . ALA A 1 69 ? -1.718 7.960 7.592 1.00 98.38 69 ALA A O 1
ATOM 535 N N . ARG A 1 70 ? -3.668 7.455 8.581 1.00 98.38 70 ARG A N 1
ATOM 536 C CA . ARG A 1 70 ? -3.081 7.160 9.898 1.00 98.38 70 ARG A CA 1
ATOM 537 C C . ARG A 1 70 ? -2.233 5.887 9.877 1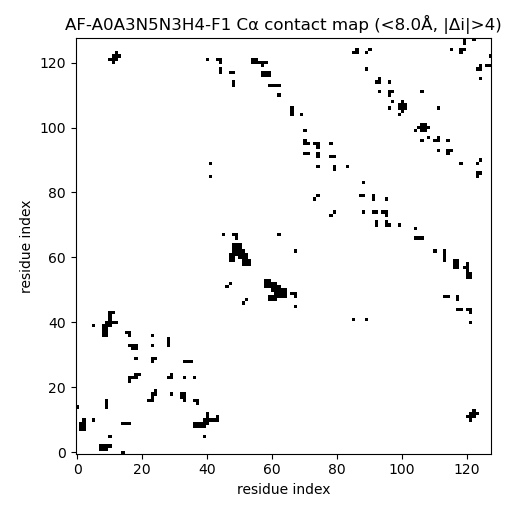.00 98.38 70 ARG A C 1
ATOM 539 O O . ARG A 1 70 ? -1.134 5.889 10.427 1.00 98.38 70 ARG A O 1
ATOM 546 N N . ILE A 1 71 ? -2.715 4.834 9.216 1.00 98.69 71 ILE A N 1
ATOM 547 C CA . ILE A 1 71 ? -1.987 3.566 9.055 1.00 98.69 71 ILE A CA 1
ATOM 548 C C . ILE A 1 71 ? -0.701 3.787 8.250 1.00 98.69 71 ILE A C 1
ATOM 550 O O . ILE A 1 71 ? 0.374 3.378 8.686 1.00 98.69 71 ILE A O 1
ATOM 554 N N . ALA A 1 72 ? -0.779 4.494 7.121 1.00 98.56 72 ALA A N 1
ATOM 555 C CA . ALA A 1 72 ? 0.361 4.810 6.266 1.00 98.56 72 ALA A CA 1
ATOM 556 C C . ALA A 1 72 ? 1.393 5.688 6.989 1.00 98.56 72 ALA A C 1
ATOM 558 O O . ALA A 1 72 ? 2.586 5.393 6.953 1.00 98.56 72 ALA A O 1
ATOM 559 N N . TYR A 1 73 ? 0.947 6.716 7.719 1.00 98.44 73 TYR A N 1
ATOM 560 C CA . TYR A 1 73 ? 1.843 7.558 8.511 1.00 98.44 73 TYR A CA 1
ATOM 561 C C . TYR A 1 73 ? 2.574 6.754 9.592 1.00 98.44 73 TYR A C 1
ATOM 563 O O . TYR A 1 73 ? 3.794 6.861 9.735 1.00 98.44 73 TYR A O 1
ATOM 571 N N . ARG A 1 74 ? 1.856 5.897 10.329 1.00 98.44 74 ARG A N 1
ATOM 572 C CA . ARG A 1 74 ? 2.466 5.023 11.338 1.00 98.44 74 ARG A CA 1
ATOM 573 C C . ARG A 1 74 ? 3.428 4.011 10.714 1.00 98.44 74 ARG A C 1
ATOM 575 O O . ARG A 1 74 ? 4.499 3.781 11.269 1.00 98.44 74 ARG A O 1
ATOM 582 N N . THR A 1 75 ? 3.078 3.452 9.559 1.00 98.62 75 THR A N 1
ATOM 583 C CA . THR A 1 75 ? 3.946 2.555 8.782 1.00 98.62 75 THR A CA 1
ATOM 584 C C . THR A 1 75 ? 5.273 3.237 8.468 1.00 98.62 75 THR A C 1
ATOM 586 O O . THR A 1 75 ? 6.331 2.745 8.860 1.00 98.62 75 THR A O 1
ATOM 589 N N . LEU A 1 76 ? 5.210 4.419 7.852 1.00 98.44 76 LEU A N 1
ATOM 590 C CA . LEU A 1 76 ? 6.384 5.188 7.449 1.00 98.44 76 LEU A CA 1
ATOM 591 C C . LEU A 1 76 ? 7.278 5.572 8.635 1.00 98.44 76 LEU A C 1
ATOM 593 O O . LEU A 1 76 ? 8.496 5.504 8.530 1.00 98.44 76 LEU A O 1
ATOM 597 N N . THR A 1 77 ? 6.680 5.980 9.754 1.00 98.44 77 THR A N 1
ATOM 598 C CA . THR A 1 77 ? 7.421 6.565 10.884 1.00 98.44 77 THR A CA 1
ATOM 599 C C . THR A 1 77 ? 7.920 5.548 11.908 1.00 98.44 77 THR A C 1
ATOM 601 O O . THR A 1 77 ? 8.791 5.886 12.704 1.00 98.44 77 THR A O 1
ATOM 604 N N . THR A 1 78 ? 7.377 4.325 11.924 1.00 98.12 78 THR A N 1
ATOM 605 C CA . THR A 1 78 ? 7.674 3.343 12.989 1.00 98.12 78 THR A CA 1
ATOM 606 C C . THR A 1 78 ? 8.035 1.944 12.503 1.00 98.12 78 THR A C 1
ATOM 608 O O . THR A 1 78 ? 8.538 1.157 13.302 1.00 98.12 78 THR A O 1
ATOM 611 N N . LYS A 1 79 ? 7.759 1.604 11.237 1.00 97.88 79 LYS A N 1
ATOM 612 C CA . LYS A 1 79 ? 7.927 0.234 10.721 1.00 97.88 79 LYS A CA 1
ATOM 613 C C . LYS A 1 79 ? 8.965 0.143 9.604 1.00 97.88 79 LYS A C 1
ATOM 615 O O . LYS A 1 79 ? 9.714 -0.828 9.553 1.00 97.88 79 LYS A O 1
ATOM 620 N N . LEU A 1 80 ? 9.022 1.144 8.723 1.00 97.94 80 LEU A N 1
ATOM 621 C CA . LEU A 1 80 ? 9.930 1.126 7.576 1.00 97.94 80 LEU A CA 1
ATOM 622 C C . LEU A 1 80 ? 11.346 1.585 7.930 1.00 97.94 80 LEU A C 1
ATOM 624 O O . LEU A 1 80 ? 11.574 2.381 8.838 1.00 97.94 80 LEU A O 1
ATOM 628 N N . ASN A 1 81 ? 12.296 1.104 7.136 1.00 96.88 81 ASN A N 1
ATOM 629 C CA . ASN A 1 81 ? 13.688 1.536 7.127 1.00 96.88 81 ASN A CA 1
ATOM 630 C C . ASN A 1 81 ? 14.190 1.681 5.677 1.00 96.88 81 ASN A C 1
ATOM 632 O O . ASN A 1 81 ? 13.465 1.389 4.724 1.00 96.88 81 ASN A O 1
ATOM 636 N N . ALA A 1 82 ? 15.449 2.094 5.509 1.00 96.44 82 ALA A N 1
ATOM 637 C CA . ALA A 1 82 ? 16.039 2.384 4.199 1.00 96.44 82 ALA A CA 1
ATOM 638 C C . ALA A 1 82 ? 16.114 1.183 3.231 1.00 96.44 82 ALA A C 1
ATOM 640 O O . ALA A 1 82 ? 16.286 1.394 2.035 1.00 96.44 82 ALA A O 1
ATOM 641 N N . THR A 1 83 ? 15.990 -0.059 3.711 1.00 94.88 83 THR A N 1
ATOM 642 C CA . THR A 1 83 ? 16.076 -1.276 2.881 1.00 94.88 83 THR A CA 1
ATOM 643 C C . THR A 1 83 ? 14.723 -1.952 2.658 1.00 94.88 83 THR A C 1
ATOM 645 O O . THR A 1 83 ? 14.651 -3.039 2.086 1.00 94.88 83 THR A O 1
ATOM 648 N N . SER A 1 84 ? 13.631 -1.332 3.104 1.00 95.44 84 SER A N 1
ATOM 649 C CA . SER A 1 84 ? 12.293 -1.914 3.012 1.00 95.44 84 SER A CA 1
ATOM 650 C C . SER A 1 84 ? 11.796 -1.971 1.562 1.00 95.44 84 SER A C 1
ATOM 652 O O . SER A 1 84 ? 11.581 -0.940 0.932 1.00 95.44 84 SER A O 1
ATOM 654 N N . GLY A 1 85 ? 11.593 -3.186 1.044 1.00 94.38 85 GLY A N 1
ATOM 655 C CA . GLY A 1 85 ? 10.964 -3.432 -0.260 1.00 94.38 85 GLY A CA 1
ATOM 656 C C . GLY A 1 85 ? 9.430 -3.456 -0.204 1.00 94.38 85 GLY A C 1
ATOM 657 O O . GLY A 1 85 ? 8.833 -3.289 0.858 1.00 94.38 85 GLY A O 1
ATOM 658 N N . LEU A 1 86 ? 8.779 -3.716 -1.346 1.00 95.62 86 LEU A N 1
ATOM 659 C CA . LEU A 1 86 ? 7.310 -3.686 -1.479 1.00 95.62 86 LEU A CA 1
ATOM 660 C C . LEU A 1 86 ? 6.591 -4.656 -0.530 1.00 95.62 86 LEU A C 1
ATOM 662 O O . LEU A 1 86 ? 5.623 -4.265 0.117 1.00 95.62 86 LEU A O 1
ATOM 666 N N . VAL A 1 87 ? 7.085 -5.894 -0.418 1.00 95.81 87 VAL A N 1
ATOM 667 C CA . VAL A 1 87 ? 6.507 -6.914 0.475 1.00 95.81 87 VAL A CA 1
ATOM 668 C C . VAL A 1 87 ? 6.590 -6.453 1.929 1.00 95.81 87 VAL A C 1
ATOM 670 O O . VAL A 1 87 ? 5.567 -6.371 2.602 1.00 95.81 87 VAL A O 1
ATOM 673 N N . HIS A 1 88 ? 7.776 -6.021 2.375 1.00 96.69 88 HIS A N 1
ATOM 674 C CA . HIS A 1 88 ? 7.967 -5.520 3.738 1.00 96.69 88 HIS A CA 1
ATOM 675 C C . HIS A 1 88 ? 7.109 -4.278 4.028 1.00 96.69 88 HIS A C 1
ATOM 677 O O . HIS A 1 88 ? 6.586 -4.127 5.133 1.00 96.69 88 HIS A O 1
ATOM 683 N N . ALA A 1 89 ? 6.918 -3.400 3.039 1.00 97.31 89 ALA A N 1
ATOM 684 C CA . ALA A 1 89 ? 6.045 -2.242 3.179 1.00 97.31 89 ALA A CA 1
ATOM 685 C C . ALA A 1 89 ? 4.569 -2.636 3.349 1.00 97.31 89 ALA A C 1
ATOM 687 O O . ALA A 1 89 ? 3.878 -2.067 4.196 1.00 97.31 89 ALA A O 1
ATOM 688 N N . ALA A 1 90 ? 4.093 -3.631 2.598 1.00 98.00 90 ALA A N 1
ATOM 689 C CA . ALA A 1 90 ? 2.733 -4.142 2.729 1.00 98.00 90 ALA A CA 1
ATOM 690 C C . ALA A 1 90 ? 2.507 -4.893 4.053 1.00 98.00 90 ALA A C 1
ATOM 692 O O . ALA A 1 90 ? 1.487 -4.669 4.703 1.00 98.00 90 ALA A O 1
ATOM 693 N N . ASP A 1 91 ? 3.469 -5.703 4.502 1.00 97.75 91 ASP A N 1
ATOM 694 C CA . ASP A 1 91 ? 3.455 -6.309 5.844 1.00 97.75 91 ASP A CA 1
ATOM 695 C C . ASP A 1 91 ? 3.371 -5.238 6.937 1.00 97.75 91 ASP A C 1
ATOM 697 O O . ASP A 1 91 ? 2.582 -5.325 7.882 1.00 97.75 91 ASP A O 1
ATOM 701 N N . SER A 1 92 ? 4.159 -4.176 6.777 1.00 98.31 92 SER A N 1
ATOM 702 C CA . SER A 1 92 ? 4.210 -3.074 7.730 1.00 98.31 92 SER A CA 1
ATOM 703 C C . SER A 1 92 ? 2.904 -2.278 7.796 1.00 98.31 92 SER A C 1
ATOM 705 O O . SER A 1 92 ? 2.558 -1.804 8.878 1.00 98.31 92 SER A O 1
ATOM 707 N N . LEU A 1 93 ? 2.147 -2.170 6.694 1.00 98.31 93 LEU A N 1
ATOM 708 C CA . LEU A 1 93 ? 0.794 -1.592 6.698 1.00 98.31 93 LEU A CA 1
ATOM 709 C C . LEU A 1 93 ? -0.165 -2.413 7.568 1.00 98.31 93 LEU A C 1
ATOM 711 O O . LEU A 1 93 ? -0.913 -1.837 8.361 1.00 98.31 93 LEU A O 1
ATOM 715 N N . VAL A 1 94 ? -0.121 -3.745 7.468 1.00 98.38 94 VAL A N 1
ATOM 716 C CA . VAL A 1 94 ? -0.938 -4.638 8.308 1.00 98.38 94 VAL A CA 1
ATOM 717 C C . VAL A 1 94 ? -0.530 -4.495 9.777 1.00 98.38 94 VAL A C 1
ATOM 719 O O . VAL A 1 94 ? -1.385 -4.271 10.634 1.00 98.38 94 VAL A O 1
ATOM 722 N N . ALA A 1 95 ? 0.773 -4.515 10.075 1.00 98.38 95 ALA A N 1
ATOM 723 C CA . ALA A 1 95 ? 1.279 -4.336 11.437 1.00 98.38 95 ALA A CA 1
ATOM 724 C C . ALA A 1 95 ? 0.906 -2.965 12.035 1.00 98.38 95 ALA A C 1
ATOM 726 O O . ALA A 1 95 ? 0.494 -2.874 13.191 1.00 98.38 95 ALA A O 1
ATOM 727 N N . ALA A 1 96 ? 1.014 -1.885 11.257 1.00 98.56 96 ALA A N 1
ATOM 728 C CA . ALA A 1 96 ?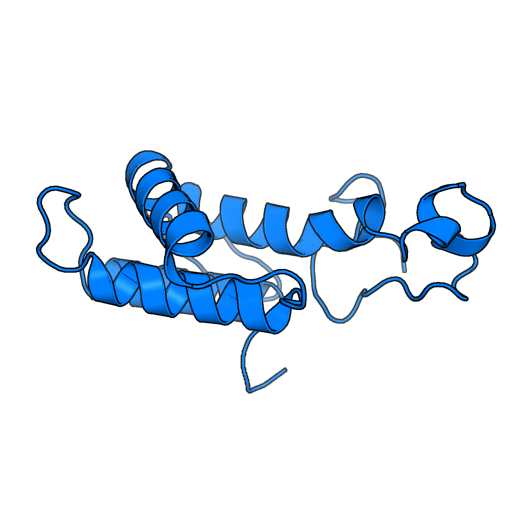 0.615 -0.547 11.689 1.00 98.56 96 ALA A CA 1
ATOM 729 C C . ALA A 1 96 ? -0.902 -0.413 11.880 1.00 98.56 96 ALA A C 1
ATOM 731 O O . ALA A 1 96 ? -1.330 0.357 12.740 1.00 98.56 96 ALA A O 1
ATOM 732 N N . CYS A 1 97 ? -1.711 -1.149 11.111 1.00 98.56 97 CYS A N 1
ATOM 733 C CA . CYS A 1 97 ? -3.147 -1.234 11.348 1.00 98.56 97 CYS A CA 1
ATOM 734 C C . CYS A 1 97 ? -3.434 -1.855 12.715 1.00 98.56 97 CYS A C 1
ATOM 736 O O . CYS A 1 97 ? -4.155 -1.251 13.508 1.00 98.56 97 CYS A O 1
ATOM 738 N N . THR A 1 98 ? -2.811 -2.999 13.020 1.00 98.38 98 THR A N 1
ATOM 739 C CA . THR A 1 98 ? -2.970 -3.696 14.305 1.00 98.38 98 THR A CA 1
ATOM 740 C C . THR A 1 98 ? -2.620 -2.798 15.489 1.00 98.38 98 THR A C 1
ATOM 742 O O . THR A 1 98 ? -3.385 -2.726 16.446 1.00 98.38 98 THR A O 1
ATOM 745 N N . ASP A 1 99 ? -1.522 -2.042 15.402 1.00 98.31 99 ASP A N 1
ATOM 746 C CA . ASP A 1 99 ? -1.132 -1.085 16.446 1.00 98.31 99 ASP A CA 1
ATOM 747 C C . ASP A 1 99 ? -2.184 0.012 16.709 1.00 98.31 99 ASP A C 1
ATOM 749 O O . ASP A 1 99 ? -2.213 0.598 17.791 1.00 98.31 99 ASP A O 1
ATOM 753 N N . LEU A 1 100 ? -2.988 0.366 15.702 1.00 98.19 100 LEU A N 1
ATOM 754 C CA . LEU A 1 100 ? -3.975 1.445 15.780 1.00 98.19 100 LEU A CA 1
ATOM 755 C C . LEU A 1 100 ? -5.365 0.955 16.199 1.00 98.19 100 LEU A C 1
ATOM 757 O O . LEU A 1 100 ? -6.254 1.789 16.401 1.00 98.19 100 LEU A O 1
ATOM 761 N N . VAL A 1 101 ? -5.570 -0.357 16.344 1.00 98.31 101 VAL A N 1
ATOM 762 C CA . VAL A 1 101 ? -6.855 -0.918 16.774 1.00 98.31 101 VAL A CA 1
ATOM 763 C C . VAL A 1 101 ? -7.232 -0.372 18.152 1.00 98.31 101 VAL A C 1
ATOM 765 O O . VAL A 1 101 ? -6.457 -0.443 19.101 1.00 98.31 101 VAL A O 1
ATOM 768 N N . GLY A 1 102 ? -8.435 0.198 18.261 1.00 93.62 102 GLY A N 1
ATOM 769 C CA . GLY A 1 102 ? -8.932 0.793 19.508 1.00 93.62 102 GLY A CA 1
ATOM 770 C C . GLY A 1 102 ? -8.336 2.165 19.852 1.00 93.62 102 GLY A C 1
ATOM 771 O O . GLY A 1 102 ? -8.741 2.770 20.844 1.00 93.62 102 GLY A O 1
ATOM 772 N N . ALA A 1 103 ? -7.423 2.700 19.035 1.00 92.31 103 ALA A N 1
ATOM 773 C CA . ALA A 1 103 ? -6.952 4.073 19.178 1.00 92.31 103 ALA A CA 1
ATOM 774 C C . ALA A 1 103 ? -8.026 5.083 18.725 1.00 92.31 103 ALA A C 1
ATOM 776 O O . ALA A 1 103 ? -8.967 4.749 18.000 1.00 92.31 103 ALA A O 1
ATOM 777 N N . ALA A 1 104 ? -7.830 6.366 19.053 1.00 85.88 104 ALA A N 1
ATOM 778 C CA . ALA A 1 104 ? -8.725 7.476 18.680 1.00 85.88 104 ALA A CA 1
ATOM 779 C C . ALA A 1 104 ? -8.992 7.607 17.161 1.00 85.88 104 ALA A C 1
ATOM 781 O O . ALA A 1 104 ? -9.879 8.337 16.727 1.00 85.88 104 ALA A O 1
ATOM 782 N N . ALA A 1 105 ? -8.220 6.891 16.343 1.00 82.81 105 ALA A N 1
ATOM 783 C CA . ALA A 1 105 ? -8.362 6.796 14.902 1.00 82.81 105 ALA A CA 1
ATOM 784 C C . ALA A 1 105 ? -9.617 6.044 14.419 1.00 82.81 105 ALA A C 1
ATOM 786 O O . ALA A 1 105 ? -9.927 6.128 13.229 1.00 82.81 105 ALA A O 1
ATOM 787 N N . GLY A 1 106 ? -10.288 5.288 15.298 1.00 94.38 106 GLY A N 1
ATOM 788 C CA . GLY A 1 106 ? -11.436 4.449 14.939 1.00 94.38 106 GLY A CA 1
ATOM 789 C C . GLY A 1 106 ? -11.071 3.244 14.065 1.00 94.38 106 GLY A C 1
ATOM 790 O O . GLY A 1 106 ? -11.928 2.730 13.347 1.00 94.38 106 GLY A O 1
ATOM 791 N N . VAL A 1 107 ? -9.801 2.826 14.080 1.00 98.12 107 VAL A N 1
ATOM 792 C CA . VAL A 1 107 ? -9.352 1.586 13.435 1.00 98.12 107 VAL A CA 1
ATOM 793 C C . VAL A 1 107 ? -9.826 0.406 14.284 1.00 98.12 107 VAL A C 1
ATOM 795 O O . VAL A 1 107 ? -9.696 0.403 15.509 1.00 98.12 107 VAL A O 1
ATOM 798 N N . THR A 1 108 ? -10.405 -0.585 13.623 1.00 98.44 108 THR A N 1
ATOM 799 C CA . THR A 1 108 ? -10.955 -1.809 14.207 1.00 98.44 108 THR A CA 1
ATOM 800 C C . THR A 1 108 ? -10.182 -3.022 13.703 1.00 98.44 108 THR A C 1
ATOM 802 O O . THR A 1 108 ? -9.520 -2.962 12.668 1.00 98.44 108 THR A O 1
ATOM 805 N N . ALA A 1 109 ? -10.304 -4.159 14.392 1.00 98.19 109 ALA A N 1
ATOM 806 C CA . ALA A 1 109 ? -9.716 -5.411 13.915 1.00 98.19 109 ALA A CA 1
ATOM 807 C C . ALA A 1 109 ? -10.236 -5.801 12.516 1.00 98.19 109 ALA A C 1
ATOM 809 O O . ALA A 1 109 ? -9.472 -6.294 11.689 1.00 98.19 109 ALA A O 1
ATOM 810 N N . GLN A 1 110 ? -11.510 -5.508 12.222 1.00 98.38 110 GLN A N 1
ATOM 811 C CA . GLN A 1 110 ? -12.101 -5.773 10.911 1.00 98.38 110 GLN A CA 1
ATOM 812 C C . GLN A 1 110 ? -11.495 -4.896 9.810 1.00 98.38 110 GLN A C 1
ATOM 814 O O . GLN A 1 110 ? -11.328 -5.371 8.689 1.00 98.38 110 GLN A O 1
ATOM 819 N N . ASP A 1 111 ? -11.111 -3.651 10.117 1.00 98.62 111 ASP A N 1
ATOM 820 C CA . ASP A 1 111 ? -10.383 -2.817 9.156 1.00 98.62 111 ASP A CA 1
ATOM 821 C C . ASP A 1 111 ? -9.050 -3.477 8.774 1.00 98.62 111 ASP A C 1
ATOM 823 O O . ASP A 1 111 ? -8.691 -3.501 7.601 1.00 98.62 111 ASP A O 1
ATOM 827 N N . CYS A 1 112 ? -8.337 -4.076 9.733 1.00 98.56 112 CYS A N 1
ATOM 828 C CA . CYS A 1 112 ? -7.054 -4.730 9.461 1.00 98.56 112 CYS A CA 1
ATOM 829 C C . CYS A 1 112 ? -7.195 -6.021 8.648 1.00 98.56 112 CYS A C 1
ATOM 831 O O . CYS A 1 112 ? -6.318 -6.314 7.837 1.00 98.56 112 CYS A O 1
ATOM 833 N N . VAL A 1 113 ? -8.323 -6.732 8.771 1.00 98.50 113 VAL A N 1
ATOM 834 C CA . VAL A 1 113 ? -8.680 -7.813 7.834 1.00 98.50 113 VAL A CA 1
ATOM 835 C C . VAL A 1 113 ? -8.806 -7.265 6.410 1.00 98.50 113 VAL A C 1
ATOM 837 O O . VAL A 1 113 ? -8.297 -7.875 5.475 1.00 98.50 113 VAL A O 1
ATOM 840 N N . GLN A 1 114 ? -9.415 -6.089 6.223 1.00 98.62 114 GLN A N 1
ATOM 841 C CA . GLN A 1 114 ? -9.509 -5.471 4.894 1.00 98.62 114 GLN A CA 1
ATOM 842 C C . GLN A 1 114 ? -8.154 -4.979 4.369 1.00 98.62 114 GLN A C 1
ATOM 844 O O . GLN A 1 114 ? -7.897 -5.089 3.172 1.00 98.62 114 GLN A O 1
ATOM 849 N N . VAL A 1 115 ? -7.259 -4.500 5.243 1.00 98.50 115 VAL A N 1
ATOM 850 C CA . VAL A 1 115 ? -5.875 -4.169 4.856 1.00 98.50 115 VAL A CA 1
ATOM 851 C C . VAL A 1 115 ? -5.129 -5.412 4.361 1.00 98.50 115 VAL A C 1
ATOM 853 O O . VAL A 1 115 ? -4.474 -5.344 3.321 1.00 98.50 115 VAL A O 1
ATOM 856 N N . ASP A 1 116 ? -5.256 -6.552 5.048 1.00 98.06 116 ASP A N 1
ATOM 857 C CA . ASP A 1 116 ? -4.630 -7.805 4.604 1.00 98.06 116 ASP A CA 1
ATOM 858 C C . ASP A 1 116 ? -5.271 -8.347 3.314 1.00 98.06 116 ASP A C 1
ATOM 860 O O . ASP A 1 116 ? -4.559 -8.766 2.401 1.00 98.06 116 ASP A O 1
ATOM 864 N N . ASN A 1 117 ? -6.596 -8.248 3.163 1.00 97.88 117 ASN A N 1
ATOM 865 C CA . ASN A 1 117 ? -7.273 -8.598 1.909 1.00 97.88 117 ASN A CA 1
ATOM 866 C C . ASN A 1 117 ? -6.758 -7.755 0.736 1.00 97.88 117 ASN A C 1
ATOM 868 O O . ASN A 1 117 ? -6.451 -8.300 -0.323 1.00 97.88 117 ASN A O 1
ATOM 872 N N . ALA A 1 118 ? -6.604 -6.440 0.921 1.00 98.31 118 ALA A N 1
ATOM 873 C CA . ALA A 1 118 ? -6.048 -5.555 -0.099 1.00 98.31 118 ALA A CA 1
ATOM 874 C C . ALA A 1 118 ? -4.599 -5.917 -0.448 1.00 98.31 118 ALA A C 1
ATOM 876 O O . ALA A 1 118 ? -4.224 -5.912 -1.621 1.00 98.31 118 ALA A O 1
ATOM 877 N N . ARG A 1 119 ? -3.790 -6.277 0.557 1.00 97.94 119 ARG A N 1
ATOM 878 C CA . ARG A 1 119 ? -2.412 -6.750 0.374 1.00 97.94 119 ARG A CA 1
ATOM 879 C C . ARG A 1 119 ? -2.359 -8.026 -0.469 1.00 97.94 119 ARG A C 1
ATOM 881 O O . ARG A 1 119 ? -1.547 -8.107 -1.391 1.00 97.94 119 ARG A O 1
ATOM 888 N N . ARG A 1 120 ? -3.225 -9.002 -0.184 1.00 96.50 120 ARG A N 1
ATOM 889 C CA . ARG A 1 120 ? -3.351 -10.236 -0.979 1.00 96.50 120 ARG A CA 1
ATOM 890 C C . ARG A 1 120 ? -3.838 -9.944 -2.395 1.00 96.50 120 ARG A C 1
ATOM 892 O O . ARG A 1 120 ? -3.305 -10.509 -3.340 1.00 96.50 120 ARG A O 1
ATOM 899 N N . ALA A 1 121 ? -4.788 -9.022 -2.552 1.00 96.69 121 ALA A N 1
ATOM 900 C CA . ALA A 1 121 ? -5.348 -8.641 -3.847 1.00 96.69 121 ALA A CA 1
ATOM 901 C C . ALA A 1 121 ? -4.303 -8.079 -4.824 1.00 96.69 121 ALA A C 1
ATOM 903 O O . ALA A 1 121 ? -4.478 -8.201 -6.031 1.00 96.69 121 ALA A O 1
ATOM 904 N N . VAL A 1 122 ? -3.219 -7.476 -4.321 1.00 97.00 122 VAL A N 1
ATOM 905 C CA . VAL A 1 122 ? -2.094 -6.989 -5.138 1.00 97.00 122 VAL A CA 1
ATOM 906 C C . VAL A 1 122 ? -0.897 -7.950 -5.177 1.00 97.00 122 VAL A C 1
ATOM 908 O O . VAL A 1 122 ? 0.156 -7.574 -5.684 1.00 97.00 122 VAL A O 1
ATOM 911 N N . GLY A 1 123 ? -1.024 -9.172 -4.651 1.00 96.38 123 GLY A N 1
ATOM 912 C CA . GLY A 1 123 ? 0.032 -10.192 -4.698 1.00 96.38 123 GLY A CA 1
ATOM 913 C C . GLY A 1 123 ? 1.214 -9.933 -3.759 1.00 96.38 123 GLY A C 1
ATOM 914 O O . GLY A 1 123 ? 2.325 -10.367 -4.038 1.00 96.38 123 GLY A O 1
ATOM 915 N N . LEU A 1 124 ? 1.006 -9.179 -2.673 1.00 96.31 124 LEU A N 1
ATOM 916 C CA . LEU A 1 124 ? 2.032 -8.922 -1.650 1.00 96.31 124 LEU A CA 1
ATOM 917 C C . LEU A 1 124 ? 1.809 -9.753 -0.370 1.00 96.31 124 LEU A C 1
ATOM 919 O O . LEU A 1 124 ? 2.456 -9.503 0.650 1.00 96.31 124 LEU A O 1
ATOM 923 N N . GLY A 1 125 ? 0.876 -10.711 -0.402 1.00 85.19 125 GLY A N 1
ATOM 924 C CA . GLY A 1 125 ? 0.596 -11.665 0.677 1.00 85.19 125 GLY A CA 1
ATOM 925 C C . GLY A 1 125 ? 1.583 -12.838 0.697 1.00 85.19 125 GLY A C 1
ATOM 926 O O . GLY A 1 125 ? 2.223 -13.127 -0.310 1.00 85.19 125 GLY A O 1
ATOM 927 N N . THR A 1 126 ? 1.683 -13.547 1.823 1.00 65.69 126 THR A N 1
ATOM 928 C CA . THR A 1 126 ? 2.587 -14.704 2.004 1.00 65.69 126 THR A CA 1
ATOM 929 C C . THR A 1 126 ? 2.240 -15.939 1.161 1.00 65.69 126 THR A C 1
ATOM 931 O O . THR A 1 126 ? 3.013 -16.890 1.165 1.00 65.69 126 THR A O 1
ATOM 934 N N . ASP A 1 127 ? 1.132 -15.908 0.414 1.00 46.7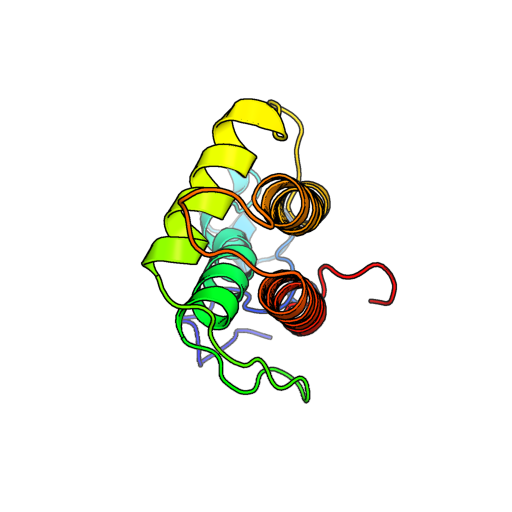5 127 ASP A N 1
ATOM 935 C CA . ASP A 1 127 ? 0.612 -17.035 -0.376 1.00 46.75 127 ASP A CA 1
ATOM 936 C C . ASP A 1 127 ? 0.584 -16.728 -1.893 1.00 46.75 127 ASP A C 1
ATOM 938 O O . ASP A 1 127 ? -0.279 -17.238 -2.608 1.00 46.75 127 ASP A O 1
ATOM 942 N N . SER A 1 128 ? 1.467 -15.840 -2.370 1.00 42.59 128 SER A N 1
ATOM 943 C CA . SER A 1 128 ? 1.511 -15.390 -3.777 1.00 42.59 128 SER A CA 1
ATOM 944 C C . SER A 1 128 ? 2.375 -16.286 -4.660 1.00 42.59 128 SER A C 1
ATOM 946 O O . SER A 1 128 ? 3.537 -16.531 -4.264 1.00 42.59 128 SER A O 1
#

Nearest PDB structures (foldseek):
  4ow3-assembly1_A  TM=9.214E-01  e=1.140E-08  Bacillus thermoproteolyticus
  4tnl-assembly1_A  TM=9.203E-01  e=2.164E-08  Bacillus thermoproteolyticus
  2a7g-assembly1_E  TM=9.225E-01  e=3.875E-08  Bacillus thermoproteolyticus
  4ger-assembly2_B  TM=9.124E-01  e=1.480E-07  Paenibacillus polymyxa
  1npc-assembly1_A  TM=9.095E-01  e=3.985E-07  Bacillus cereus

Mean predicted aligned error: 4.07 Å

Sequence (128 aa):
PFSVTNRGQPDHYSEYVARTDTLCDTTWDYLNGCVHFNSGVLNKLAYLIAEGGEHKGQTVAGIGRQKLARIAYRTLTTKLNATSGLVHAADSLVAACTDLVGAAAGVTAQDCVQVDNARRAVGLGTDS

Secondary structure (DSSP, 8-state):
---TTTTTS-SSGGG---TTSHHHHTSGGGGGTSHHHHHHHHHHHHHHHHHEEEETTEEEE---HHHHHHHHHHHHHHT--TT--HHHHHHHHHHHHHHHBTSTT-B-HHHHHHHHHHHHHTT-STT-